Protein AF-A0A6G0Y7I6-F1 (afdb_monomer)

Structure (mmCIF, N/CA/C/O backbone):
data_AF-A0A6G0Y7I6-F1
#
_entry.id   AF-A0A6G0Y7I6-F1
#
loop_
_atom_site.group_PDB
_atom_site.id
_atom_site.type_symbol
_atom_site.label_atom_id
_atom_site.label_alt_id
_atom_site.label_comp_id
_atom_site.label_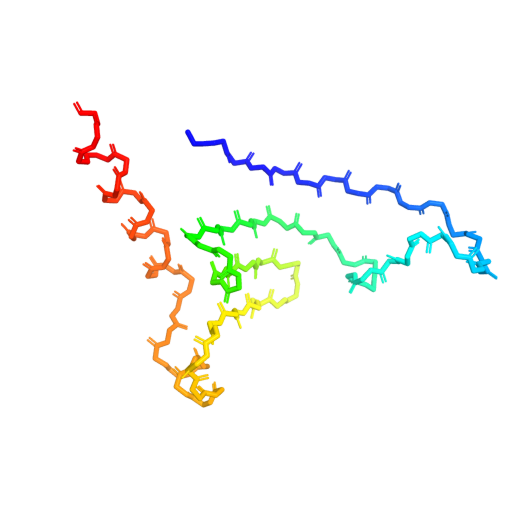asym_id
_atom_site.label_entity_id
_atom_site.label_seq_id
_atom_site.pdbx_PDB_ins_code
_atom_site.Cartn_x
_atom_site.Cartn_y
_atom_site.Cartn_z
_atom_site.occupancy
_atom_site.B_iso_or_equiv
_atom_site.auth_seq_id
_atom_site.auth_comp_id
_atom_site.auth_asym_id
_atom_site.auth_atom_id
_atom_site.pdbx_PDB_model_num
ATOM 1 N N . ILE A 1 1 ? 16.754 2.765 -1.755 1.00 42.81 1 ILE A N 1
ATOM 2 C CA . ILE A 1 1 ? 15.301 2.549 -1.540 1.00 42.81 1 ILE A CA 1
ATOM 3 C C . ILE A 1 1 ? 15.116 2.148 -0.091 1.00 42.81 1 ILE A C 1
ATOM 5 O O . ILE A 1 1 ? 15.639 1.125 0.325 1.00 42.81 1 ILE A O 1
ATOM 9 N N . ARG A 1 2 ? 14.557 3.052 0.715 1.00 33.84 2 ARG A N 1
ATOM 10 C CA . ARG A 1 2 ? 14.482 2.892 2.170 1.00 33.84 2 ARG A CA 1
ATOM 11 C C . ARG A 1 2 ? 13.211 2.121 2.510 1.00 33.84 2 ARG A C 1
ATOM 13 O O . ARG A 1 2 ? 12.150 2.445 1.988 1.00 33.84 2 ARG A O 1
ATOM 20 N N . LYS A 1 3 ? 13.326 1.120 3.380 1.00 37.78 3 LYS A N 1
ATOM 21 C CA . LYS A 1 3 ? 12.195 0.553 4.115 1.00 37.78 3 LYS A CA 1
ATOM 22 C C . LYS A 1 3 ? 11.661 1.692 4.987 1.00 37.78 3 LYS A C 1
ATOM 24 O O . LYS A 1 3 ? 12.309 2.085 5.950 1.00 37.78 3 LYS A O 1
ATOM 29 N N . ILE A 1 4 ? 10.589 2.343 4.543 1.00 46.19 4 ILE A N 1
ATOM 30 C CA . ILE A 1 4 ? 9.993 3.463 5.272 1.00 46.19 4 ILE A CA 1
ATOM 31 C C . ILE A 1 4 ? 9.057 2.839 6.305 1.00 46.19 4 ILE A C 1
ATOM 33 O O . ILE A 1 4 ? 7.904 2.541 6.008 1.00 46.19 4 ILE A O 1
ATOM 37 N N . THR A 1 5 ? 9.576 2.604 7.508 1.00 40.16 5 THR A N 1
ATOM 38 C CA . THR A 1 5 ? 8.743 2.332 8.681 1.00 40.16 5 THR A CA 1
ATOM 39 C C . THR A 1 5 ? 8.092 3.653 9.074 1.00 40.16 5 THR A C 1
ATOM 41 O O . THR A 1 5 ? 8.721 4.506 9.697 1.00 40.16 5 THR A O 1
ATOM 44 N N . ILE A 1 6 ? 6.856 3.871 8.632 1.00 50.72 6 ILE A N 1
ATOM 45 C CA . ILE A 1 6 ? 6.083 5.051 9.013 1.00 50.72 6 ILE A CA 1
ATOM 46 C C . ILE A 1 6 ? 5.431 4.746 10.366 1.00 50.72 6 ILE A C 1
ATOM 48 O O . ILE A 1 6 ? 4.386 4.106 10.421 1.00 50.72 6 ILE A O 1
ATOM 52 N N . VAL A 1 7 ? 6.049 5.194 11.462 1.00 46.00 7 VAL A N 1
ATOM 53 C CA . VAL A 1 7 ? 5.379 5.262 12.770 1.00 46.00 7 VAL A CA 1
ATOM 54 C C . VAL A 1 7 ? 4.635 6.592 12.814 1.00 46.00 7 VAL A C 1
ATOM 56 O O . VAL A 1 7 ? 5.214 7.634 13.107 1.00 46.00 7 VAL A O 1
ATOM 59 N N . ILE A 1 8 ? 3.360 6.573 12.437 1.00 51.44 8 ILE A N 1
ATOM 60 C CA . ILE A 1 8 ? 2.476 7.727 12.580 1.00 51.44 8 ILE A CA 1
ATOM 61 C C . ILE A 1 8 ? 1.881 7.684 13.996 1.00 51.44 8 ILE A C 1
ATOM 63 O O . ILE A 1 8 ? 1.124 6.779 14.330 1.00 51.44 8 ILE A O 1
ATOM 67 N N . VAL A 1 9 ? 2.246 8.658 14.833 1.00 46.97 9 VAL A N 1
ATOM 68 C CA . VAL A 1 9 ? 1.584 8.935 16.117 1.00 46.97 9 VAL A CA 1
ATOM 69 C C . VAL A 1 9 ? 0.647 10.115 15.878 1.00 46.97 9 VAL A C 1
ATOM 71 O O . VAL A 1 9 ? 1.115 11.232 15.663 1.00 46.97 9 VAL A O 1
ATOM 74 N N . ILE A 1 10 ? -0.666 9.874 15.851 1.00 55.84 10 ILE A N 1
ATOM 75 C CA . ILE A 1 10 ? -1.676 10.922 15.629 1.00 55.84 10 ILE A CA 1
ATOM 76 C C . ILE A 1 10 ? -2.332 11.236 16.965 1.00 55.84 10 ILE A C 1
ATOM 78 O O . ILE A 1 10 ? -2.845 10.348 17.640 1.00 55.84 10 ILE A O 1
ATOM 82 N N . VAL A 1 11 ? -2.318 12.511 17.340 1.00 52.75 11 VAL A N 1
ATOM 83 C CA . VAL A 1 11 ? -3.094 13.036 18.464 1.00 52.75 11 VAL A CA 1
ATOM 84 C C . VAL A 1 11 ? -4.433 13.497 17.897 1.00 52.75 11 VAL A C 1
ATOM 86 O O . VAL A 1 11 ? -4.487 14.472 17.146 1.00 52.75 11 VAL A O 1
ATOM 89 N N . GLU A 1 12 ? -5.512 12.777 18.202 1.00 58.31 12 GLU A N 1
ATOM 90 C CA . GLU A 1 12 ? -6.841 13.105 17.684 1.00 58.31 12 GLU A CA 1
ATOM 91 C C . GLU A 1 12 ? -7.389 14.395 18.314 1.00 58.31 12 GLU A C 1
ATOM 93 O O . GLU A 1 12 ? -7.610 14.491 19.521 1.00 58.31 12 GLU A O 1
ATOM 98 N N . LYS A 1 13 ? -7.694 15.382 17.468 1.00 56.84 13 LYS A N 1
ATOM 99 C CA . LYS A 1 13 ? -8.752 16.363 17.726 1.00 56.84 13 LYS A CA 1
ATOM 100 C C . LYS A 1 13 ? -9.733 16.256 16.567 1.00 56.84 13 LYS A C 1
ATOM 102 O O . LYS A 1 13 ? -9.341 16.428 15.416 1.00 56.84 13 LYS A O 1
ATOM 107 N N . ASN A 1 14 ? -10.999 15.955 16.859 1.00 65.94 14 ASN A N 1
ATOM 108 C CA . ASN A 1 14 ? -12.088 15.886 15.877 1.00 65.94 14 ASN A CA 1
ATOM 109 C C . ASN A 1 14 ? -12.450 17.293 15.364 1.00 65.94 14 ASN A C 1
ATOM 111 O O . ASN A 1 14 ? -13.539 17.803 15.615 1.00 65.94 14 ASN A O 1
ATOM 115 N N . GLN A 1 15 ? -11.511 17.943 14.680 1.00 78.88 15 GLN A N 1
ATOM 116 C CA . GLN A 1 15 ? -11.648 19.279 14.114 1.00 78.88 15 GLN A CA 1
ATOM 117 C C . GLN A 1 15 ? -11.449 19.245 12.594 1.00 78.88 15 GLN A C 1
ATOM 119 O O . GLN A 1 15 ? -10.618 18.486 12.085 1.00 78.88 15 GLN A O 1
ATOM 124 N N . PRO A 1 16 ? -12.201 20.065 11.842 1.00 77.12 16 PRO A N 1
ATOM 125 C CA . PRO A 1 16 ? -11.962 20.234 10.416 1.00 77.12 16 PRO A CA 1
ATOM 126 C C . PRO A 1 16 ? -10.552 20.798 10.185 1.00 77.12 16 PRO A C 1
ATOM 128 O O . PRO A 1 16 ? -10.134 21.736 10.856 1.00 77.12 16 PRO A O 1
ATOM 131 N N . GLY A 1 17 ? -9.815 20.211 9.239 1.00 77.38 17 GLY A N 1
ATOM 132 C CA . GLY A 1 17 ? -8.423 20.572 8.941 1.00 77.38 17 GLY A CA 1
ATOM 133 C C . GLY A 1 17 ? -7.367 19.706 9.641 1.00 77.38 17 GLY A C 1
ATOM 134 O O . GLY A 1 17 ? -6.198 19.780 9.272 1.00 77.38 17 GLY A O 1
ATOM 135 N N . CYS A 1 18 ? -7.756 18.848 10.590 1.00 77.38 18 CYS A N 1
ATOM 136 C CA . CYS A 1 18 ? -6.857 17.864 11.196 1.00 77.38 18 CYS A CA 1
ATOM 137 C C . CYS A 1 18 ? -6.822 16.554 10.390 1.00 77.38 18 CYS A C 1
ATOM 139 O O . CYS A 1 18 ? -7.828 16.132 9.811 1.00 77.38 18 CYS A O 1
ATOM 141 N N . PHE A 1 19 ? -5.664 15.888 10.374 1.00 74.75 19 PHE A N 1
ATOM 142 C CA . PHE A 1 19 ? -5.532 14.553 9.793 1.00 74.75 19 PHE A CA 1
ATOM 143 C C . PHE A 1 19 ? -6.203 13.520 10.695 1.00 74.75 19 PHE A C 1
ATOM 145 O O . PHE A 1 19 ? -5.988 13.507 11.906 1.00 74.75 19 PHE A O 1
ATOM 152 N N . LYS A 1 20 ? -7.010 12.652 10.088 1.00 75.44 20 LYS A N 1
ATOM 153 C CA . LYS A 1 20 ? -7.598 11.502 10.773 1.00 75.44 20 LYS A CA 1
ATOM 154 C C . LYS A 1 20 ? -6.627 10.331 10.771 1.00 75.44 20 LYS A C 1
ATOM 156 O O . LYS A 1 20 ? -5.799 10.210 9.868 1.00 75.44 20 LYS A O 1
ATOM 161 N N . ASP A 1 21 ? -6.800 9.439 11.737 1.00 76.12 21 ASP A N 1
ATOM 162 C CA . ASP A 1 21 ? -6.200 8.114 11.676 1.00 76.12 21 ASP A CA 1
ATOM 163 C C . ASP A 1 21 ? -6.888 7.262 10.601 1.00 76.12 21 ASP A C 1
ATOM 165 O O . ASP A 1 21 ? -8.014 6.791 10.763 1.00 76.12 21 ASP A O 1
ATOM 169 N N . GLU A 1 22 ? -6.216 7.094 9.459 1.00 77.19 22 GLU A N 1
ATOM 170 C CA . GLU A 1 22 ? -6.734 6.305 8.335 1.00 77.19 22 GLU A CA 1
ATOM 171 C C . GLU A 1 22 ? -6.584 4.792 8.539 1.00 77.19 22 GLU A C 1
ATOM 173 O O . GLU A 1 22 ? -7.291 4.015 7.890 1.00 77.19 22 GLU A O 1
ATOM 178 N N . LEU A 1 23 ? -5.688 4.361 9.431 1.00 76.25 23 LEU A N 1
ATOM 179 C CA . LEU A 1 23 ? -5.378 2.947 9.646 1.00 76.25 23 LEU A CA 1
ATOM 180 C C . LEU A 1 23 ? -6.153 2.349 10.822 1.00 76.25 23 LEU A C 1
ATOM 182 O O . LEU A 1 23 ? -5.915 1.197 11.170 1.00 76.25 23 LEU A O 1
ATOM 186 N N . LYS A 1 24 ? -7.111 3.087 11.405 1.00 76.81 24 LYS A N 1
ATOM 187 C CA . LYS A 1 24 ? -7.941 2.629 12.536 1.00 76.81 24 LYS A CA 1
ATOM 188 C C . LYS A 1 24 ? -7.086 2.079 13.685 1.00 76.81 24 LYS A C 1
ATOM 190 O O . LYS A 1 24 ? -7.373 1.009 14.225 1.00 76.81 24 LYS A O 1
ATOM 195 N N . SER A 1 25 ? -6.010 2.792 14.005 1.00 75.50 25 SER A N 1
ATOM 196 C CA . SER A 1 25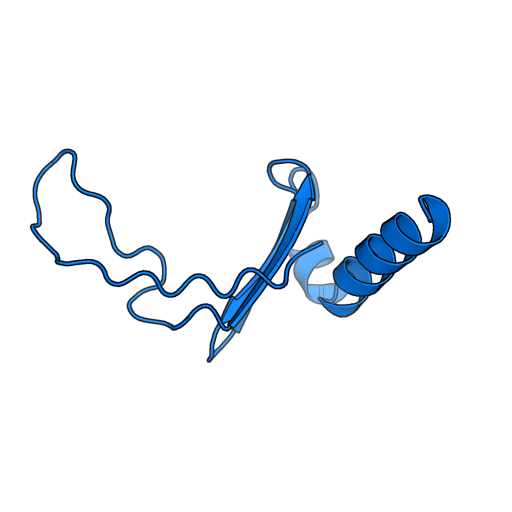 ? -5.029 2.433 15.030 1.00 75.50 25 SER A CA 1
ATOM 197 C C . SER A 1 25 ? -4.260 1.139 14.746 1.00 75.50 25 SER A C 1
ATOM 199 O O . SER A 1 25 ? -3.697 0.526 15.653 1.00 75.50 25 SER A O 1
ATOM 201 N N . GLU A 1 26 ? -4.203 0.713 13.482 1.00 80.31 26 GLU A N 1
ATOM 202 C CA . GLU A 1 26 ? -3.322 -0.363 13.048 1.00 80.31 26 GLU A CA 1
ATOM 203 C C . GLU A 1 26 ? -1.948 0.159 12.645 1.00 80.31 26 GLU A C 1
ATOM 205 O O . GLU A 1 26 ? -1.794 1.152 11.935 1.00 80.31 26 GLU A O 1
ATOM 210 N N . ILE A 1 27 ? -0.925 -0.577 13.068 1.00 81.62 27 ILE A N 1
ATOM 211 C CA . ILE A 1 27 ? 0.459 -0.263 12.742 1.00 81.62 27 ILE A CA 1
ATOM 212 C C . ILE A 1 27 ? 0.734 -0.680 11.294 1.00 81.62 27 ILE A C 1
ATOM 214 O O . ILE A 1 27 ? 0.549 -1.842 10.917 1.00 81.62 27 ILE A O 1
ATOM 218 N N . LEU A 1 28 ? 1.211 0.275 10.493 1.00 82.88 28 LEU A N 1
ATOM 219 C CA . LEU A 1 28 ? 1.736 0.030 9.155 1.00 82.88 28 LEU A CA 1
ATOM 220 C C . LEU A 1 28 ? 3.122 -0.613 9.267 1.00 82.88 28 LEU A C 1
ATOM 222 O O . LEU A 1 28 ? 4.076 0.032 9.698 1.00 82.88 28 LEU A O 1
ATOM 226 N N . LEU A 1 29 ? 3.242 -1.879 8.877 1.00 85.06 29 LEU A N 1
ATOM 227 C CA . LEU A 1 29 ? 4.503 -2.616 8.973 1.00 85.06 29 LEU A CA 1
ATOM 228 C C . LEU A 1 29 ? 5.388 -2.357 7.757 1.00 85.06 29 LEU A C 1
ATOM 230 O O . LEU A 1 29 ? 6.568 -2.035 7.883 1.00 85.06 29 LEU A O 1
ATOM 234 N N . GLU A 1 30 ? 4.813 -2.514 6.566 1.00 85.06 30 GLU A N 1
ATOM 235 C CA . GLU A 1 30 ? 5.552 -2.421 5.312 1.00 85.06 30 GLU A CA 1
ATOM 236 C C . GLU A 1 30 ? 4.734 -1.678 4.265 1.00 85.06 30 GLU A C 1
ATOM 238 O O . GLU A 1 30 ? 3.539 -1.921 4.093 1.00 85.06 30 GLU A O 1
ATOM 243 N N . PHE A 1 31 ? 5.394 -0.776 3.543 1.00 86.31 31 PHE A N 1
ATOM 244 C CA . PHE A 1 31 ? 4.784 0.035 2.500 1.00 86.31 31 PHE A CA 1
ATOM 245 C C . PHE A 1 31 ? 5.649 -0.001 1.241 1.00 86.31 31 PHE A C 1
ATOM 247 O O . PHE A 1 31 ? 6.832 0.339 1.280 1.00 86.31 31 PHE A O 1
ATOM 254 N N . ILE A 1 32 ? 5.054 -0.409 0.120 1.00 87.94 32 ILE A N 1
ATOM 255 C CA . ILE A 1 32 ? 5.708 -0.485 -1.186 1.00 87.94 32 ILE A CA 1
ATOM 256 C C . ILE A 1 32 ? 4.943 0.384 -2.177 1.00 87.94 32 ILE A C 1
ATOM 258 O O . ILE A 1 32 ? 3.735 0.228 -2.375 1.00 87.94 32 ILE A O 1
ATOM 262 N N . THR A 1 33 ? 5.665 1.262 -2.866 1.00 88.69 33 THR A N 1
ATOM 263 C CA . THR A 1 33 ? 5.116 2.104 -3.929 1.00 88.69 33 THR A CA 1
ATOM 264 C C . THR A 1 33 ? 5.919 1.937 -5.203 1.00 88.69 33 THR A C 1
ATOM 266 O O . THR A 1 33 ? 7.145 1.910 -5.190 1.00 88.69 33 THR A O 1
ATOM 269 N N . LEU A 1 34 ? 5.205 1.810 -6.320 1.00 86.94 34 LEU A N 1
ATOM 270 C CA . LEU A 1 34 ? 5.816 1.773 -7.652 1.00 86.94 34 LEU A CA 1
ATOM 271 C C . LEU A 1 34 ? 5.469 3.037 -8.449 1.00 86.94 34 LEU A C 1
ATOM 273 O O . LEU A 1 34 ? 6.277 3.526 -9.229 1.00 86.94 34 LEU A O 1
ATOM 277 N N . ARG A 1 35 ? 4.249 3.563 -8.272 1.00 86.56 35 ARG A N 1
ATOM 278 C CA . ARG A 1 35 ? 3.720 4.738 -8.986 1.00 86.56 35 ARG A CA 1
ATOM 279 C C . ARG A 1 35 ? 2.587 5.380 -8.168 1.00 86.56 35 ARG A C 1
ATOM 281 O O . ARG A 1 35 ? 1.952 4.679 -7.374 1.00 86.56 35 ARG A O 1
ATOM 288 N N . PRO A 1 36 ? 2.238 6.667 -8.377 1.00 88.62 36 PRO A N 1
ATOM 289 C CA . PRO A 1 36 ? 0.989 7.224 -7.864 1.00 88.62 36 PRO A CA 1
ATOM 290 C C . PRO A 1 36 ? -0.217 6.308 -8.117 1.00 88.62 36 PRO A C 1
ATOM 292 O O . PRO A 1 36 ? -0.467 5.885 -9.247 1.00 88.62 36 PRO A O 1
ATOM 295 N N . LYS A 1 37 ? -0.978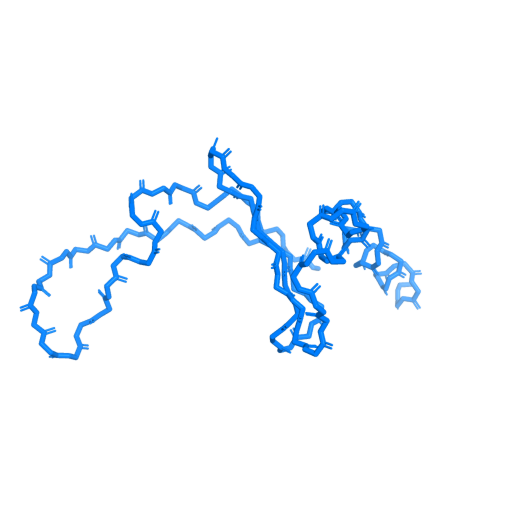 6.017 -7.054 1.00 86.19 37 LYS A N 1
ATOM 296 C CA . LYS A 1 37 ? -2.157 5.125 -7.070 1.00 86.19 37 LYS A CA 1
ATOM 297 C C . LYS A 1 37 ? -1.848 3.662 -7.464 1.00 86.19 37 LYS A C 1
ATOM 299 O O . LYS A 1 37 ? -2.768 2.928 -7.839 1.00 86.19 37 LYS A O 1
ATOM 304 N N . LEU A 1 38 ? -0.582 3.246 -7.349 1.00 89.88 38 LEU A N 1
ATOM 305 C CA . LEU A 1 38 ? -0.108 1.866 -7.454 1.00 89.88 38 LEU A CA 1
ATOM 306 C C . LEU A 1 38 ? 0.830 1.554 -6.279 1.00 89.88 38 LEU A C 1
ATOM 308 O O . LEU A 1 38 ? 2.030 1.846 -6.317 1.00 89.88 38 LEU A O 1
ATOM 312 N N . TYR A 1 39 ? 0.257 0.977 -5.234 1.00 90.56 39 TYR A N 1
ATOM 313 C CA . TYR A 1 39 ? 0.948 0.701 -3.981 1.00 90.56 39 TYR A CA 1
ATOM 314 C C . TYR A 1 39 ? 0.375 -0.541 -3.309 1.00 90.56 39 TYR A C 1
ATOM 316 O O . TYR A 1 39 ? -0.770 -0.926 -3.560 1.00 90.56 39 TYR A O 1
ATOM 324 N N . ALA A 1 40 ? 1.172 -1.1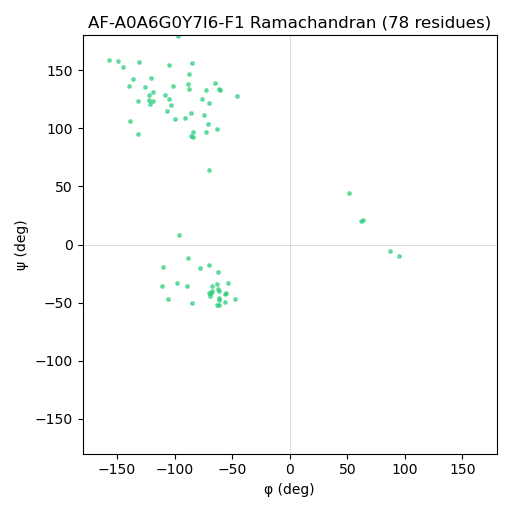53 -2.450 1.00 90.19 40 ALA A N 1
ATOM 325 C CA . ALA A 1 40 ? 0.755 -2.244 -1.591 1.00 90.19 40 ALA A CA 1
ATOM 326 C C . ALA A 1 40 ? 1.325 -2.011 -0.198 1.00 90.19 40 ALA A C 1
ATOM 328 O O . ALA A 1 40 ? 2.444 -1.510 -0.058 1.00 90.19 40 ALA A O 1
ATOM 329 N N . TYR A 1 41 ? 0.552 -2.346 0.823 1.00 89.19 41 TYR A N 1
ATOM 330 C CA . TYR A 1 41 ? 0.986 -2.195 2.196 1.00 89.19 41 TYR A CA 1
ATOM 331 C C . TYR A 1 41 ? 0.464 -3.304 3.081 1.00 89.19 41 TYR A C 1
ATOM 333 O O . TYR A 1 41 ? -0.577 -3.899 2.803 1.00 89.19 41 TYR A O 1
ATOM 341 N N . LYS A 1 42 ? 1.213 -3.571 4.142 1.00 87.69 42 LYS A N 1
ATOM 342 C CA . LYS A 1 42 ? 0.914 -4.607 5.113 1.00 87.69 42 LYS A CA 1
ATOM 343 C C . LYS A 1 42 ? 0.722 -3.960 6.474 1.00 87.69 42 LYS A C 1
ATOM 345 O O . LYS A 1 42 ? 1.603 -3.234 6.941 1.00 87.69 42 LYS A O 1
ATOM 350 N N . THR A 1 43 ? -0.431 -4.198 7.079 1.00 87.06 43 THR A N 1
ATOM 351 C CA . THR A 1 43 ? -0.685 -3.887 8.486 1.00 87.06 43 THR A CA 1
ATOM 352 C C . THR A 1 43 ? -0.478 -5.146 9.321 1.00 87.06 43 THR A C 1
ATOM 354 O O . THR A 1 43 ? -0.139 -6.211 8.798 1.00 87.06 43 THR A O 1
ATOM 357 N N . ASN A 1 44 ? -0.663 -5.039 10.635 1.00 83.69 44 ASN A N 1
ATOM 358 C CA . ASN A 1 44 ? -0.610 -6.205 11.513 1.00 83.69 44 ASN A CA 1
ATOM 359 C C . ASN A 1 44 ? -1.696 -7.254 11.192 1.00 83.69 44 ASN A C 1
ATOM 361 O O . ASN A 1 44 ? -1.528 -8.425 11.517 1.00 83.69 44 ASN A O 1
ATOM 365 N N . LYS A 1 45 ? -2.807 -6.846 10.563 1.00 84.62 45 LYS A N 1
ATOM 366 C CA . LYS A 1 45 ? -3.934 -7.738 10.264 1.00 84.62 45 LYS A CA 1
ATOM 367 C C . LYS A 1 45 ? -4.018 -8.108 8.792 1.00 84.62 45 LYS A C 1
ATOM 369 O O . LYS A 1 45 ? -4.148 -9.285 8.474 1.00 84.62 45 LYS A O 1
ATOM 374 N N . ASP A 1 46 ? -3.904 -7.117 7.912 1.00 87.44 46 ASP A N 1
ATOM 375 C CA . ASP A 1 46 ? -4.271 -7.272 6.510 1.00 87.44 46 ASP A CA 1
ATOM 376 C C . ASP A 1 46 ? -3.191 -6.772 5.547 1.00 87.44 46 ASP A C 1
ATOM 378 O O . ASP A 1 46 ? -2.364 -5.906 5.844 1.00 87.44 46 ASP A O 1
ATOM 382 N N . GLU A 1 47 ? -3.238 -7.308 4.330 1.00 89.31 47 GLU A N 1
ATOM 383 C CA . GLU A 1 47 ? -2.504 -6.783 3.186 1.00 89.31 47 GLU A CA 1
ATOM 384 C C . GLU A 1 47 ? -3.463 -6.014 2.275 1.00 89.31 47 GLU A C 1
ATOM 386 O O . GLU A 1 47 ? -4.404 -6.573 1.703 1.00 89.31 47 GLU A O 1
ATOM 391 N N . VAL A 1 48 ? -3.188 -4.729 2.073 1.00 89.25 48 VAL A N 1
ATOM 392 C CA . VAL A 1 48 ? -3.984 -3.871 1.200 1.00 89.25 48 VAL A CA 1
ATOM 393 C C . VAL A 1 48 ? -3.208 -3.560 -0.067 1.00 89.25 48 VAL A C 1
ATOM 395 O O . VAL A 1 48 ? -2.078 -3.075 -0.050 1.00 89.25 48 VAL A O 1
ATOM 398 N N . LYS A 1 49 ? -3.868 -3.788 -1.201 1.00 91.75 49 LYS A N 1
ATOM 399 C CA . LYS A 1 49 ? -3.315 -3.564 -2.536 1.00 91.75 49 LYS A CA 1
ATOM 400 C C . LYS A 1 49 ? -4.140 -2.533 -3.285 1.00 91.75 49 LYS A C 1
ATOM 402 O O . LYS A 1 49 ? -5.365 -2.635 -3.388 1.00 91.75 49 LYS A O 1
ATOM 407 N N . LYS A 1 50 ? -3.460 -1.554 -3.874 1.00 91.12 50 LYS A N 1
ATOM 408 C CA . LYS A 1 50 ? -4.060 -0.540 -4.735 1.00 91.12 50 LYS A CA 1
ATOM 409 C C . LYS A 1 50 ? -3.404 -0.568 -6.104 1.00 91.12 50 LYS A C 1
ATOM 411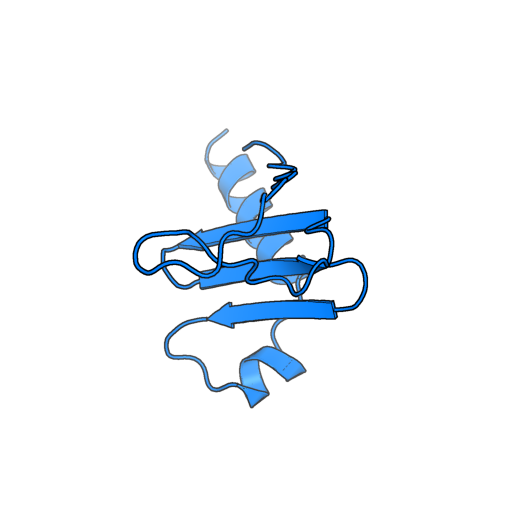 O O . LYS A 1 50 ? -2.200 -0.381 -6.237 1.00 91.12 50 LYS A O 1
ATOM 416 N N . ALA A 1 51 ? -4.228 -0.731 -7.132 1.00 92.38 51 ALA A N 1
ATOM 417 C CA . ALA A 1 51 ? -3.832 -0.564 -8.521 1.00 92.38 51 ALA A CA 1
ATOM 418 C C . ALA A 1 51 ? -4.950 0.166 -9.271 1.00 92.38 51 ALA A C 1
ATOM 420 O O . ALA A 1 51 ? -6.018 -0.396 -9.526 1.00 92.38 51 ALA A O 1
ATOM 421 N N . LYS A 1 52 ? -4.740 1.447 -9.591 1.00 91.94 52 LYS A N 1
ATOM 422 C CA . LYS A 1 52 ? -5.713 2.214 -10.382 1.00 91.94 52 LYS A CA 1
ATOM 423 C C . LYS A 1 52 ? -5.902 1.564 -11.759 1.00 91.94 52 LYS A C 1
ATOM 425 O O . LYS A 1 52 ? -4.925 1.273 -12.436 1.00 91.94 52 LYS A O 1
ATOM 430 N N . GLY A 1 53 ? -7.157 1.395 -12.177 1.00 91.25 53 GLY A N 1
ATOM 431 C CA . GLY A 1 53 ? -7.514 0.839 -13.489 1.00 91.25 53 GLY A CA 1
ATOM 432 C C . GLY A 1 53 ? -7.606 -0.689 -13.532 1.00 91.25 53 GLY A C 1
ATOM 433 O O . GLY A 1 53 ? -8.044 -1.234 -14.538 1.00 91.25 53 GLY A O 1
ATOM 434 N N . VAL A 1 54 ? -7.260 -1.383 -12.444 1.00 91.62 54 VAL A N 1
ATOM 435 C CA . VAL A 1 54 ? -7.390 -2.842 -12.343 1.00 91.62 54 VAL A CA 1
ATOM 436 C C . VAL A 1 54 ? -8.639 -3.191 -11.535 1.00 91.62 54 VAL A C 1
ATOM 438 O O . VAL A 1 54 ? -8.920 -2.582 -10.500 1.00 91.62 54 VAL A O 1
ATOM 441 N N . LYS A 1 55 ? -9.412 -4.176 -12.006 1.00 94.31 55 LYS A N 1
ATOM 442 C CA . LYS A 1 55 ? -10.607 -4.651 -11.296 1.00 94.31 55 LYS A CA 1
ATOM 443 C C . LYS A 1 55 ? -10.215 -5.282 -9.955 1.00 94.31 55 LYS A C 1
ATOM 445 O O . LYS A 1 55 ? -9.254 -6.043 -9.884 1.00 94.31 55 LYS A O 1
ATOM 450 N N . LYS A 1 56 ? -10.994 -5.020 -8.899 1.00 89.94 56 LYS A N 1
ATOM 451 C CA . LYS A 1 56 ? -10.694 -5.476 -7.525 1.00 89.94 56 LYS A CA 1
ATOM 452 C C . LYS A 1 56 ? -10.492 -6.993 -7.412 1.00 89.94 56 LYS A C 1
ATOM 454 O O . LYS A 1 56 ? -9.552 -7.413 -6.751 1.00 89.94 56 LYS A O 1
ATOM 459 N N . TYR A 1 57 ? -11.306 -7.807 -8.090 1.00 91.94 57 TYR A N 1
ATOM 460 C CA . TYR A 1 57 ? -11.155 -9.271 -8.043 1.00 91.94 57 TYR A CA 1
ATOM 461 C C . TYR A 1 57 ? -9.813 -9.740 -8.625 1.00 91.94 57 TYR A C 1
ATOM 463 O O . TYR A 1 57 ? -9.211 -10.679 -8.116 1.00 91.94 57 TYR A O 1
ATOM 471 N N . VAL A 1 58 ? -9.303 -9.051 -9.653 1.00 91.25 58 VAL A N 1
ATOM 472 C CA . VAL A 1 58 ? -7.987 -9.345 -10.236 1.00 91.25 58 VAL A CA 1
ATOM 473 C C . VAL A 1 58 ? -6.892 -8.995 -9.234 1.00 91.25 58 VAL A C 1
ATOM 475 O O . VAL A 1 58 ? -5.952 -9.762 -9.059 1.00 91.25 58 VAL A O 1
ATOM 478 N N . ILE A 1 59 ? -7.030 -7.862 -8.540 1.00 90.50 59 ILE A N 1
ATOM 479 C CA . ILE A 1 59 ? -6.080 -7.440 -7.503 1.00 90.50 59 ILE A CA 1
ATOM 480 C C . ILE A 1 59 ? -6.036 -8.465 -6.365 1.00 90.50 59 ILE A C 1
ATOM 482 O O . ILE A 1 59 ? -4.952 -8.861 -5.943 1.00 90.50 59 ILE A O 1
ATOM 486 N N . ASN A 1 60 ? -7.195 -8.924 -5.896 1.00 88.31 60 ASN A N 1
ATOM 487 C CA . ASN A 1 60 ? -7.264 -9.850 -4.770 1.00 88.31 60 ASN A CA 1
ATOM 488 C C . ASN A 1 60 ? -6.743 -11.247 -5.133 1.00 88.31 60 ASN A C 1
ATOM 490 O O . ASN A 1 60 ? -5.984 -11.814 -4.350 1.00 88.31 60 ASN A O 1
ATOM 494 N N . ASN A 1 61 ? -7.076 -11.761 -6.323 1.00 89.56 61 ASN A N 1
ATOM 495 C CA . ASN A 1 61 ? -6.756 -13.141 -6.700 1.00 89.56 61 ASN A CA 1
ATOM 496 C C . ASN A 1 61 ? -5.382 -13.293 -7.373 1.00 89.56 61 ASN A C 1
ATOM 498 O O . ASN A 1 61 ? -4.709 -14.299 -7.168 1.00 89.56 61 ASN A O 1
ATOM 502 N N . HIS A 1 62 ? -4.951 -12.321 -8.186 1.00 86.56 62 HIS A N 1
ATOM 503 C CA . HIS A 1 62 ? -3.757 -12.467 -9.034 1.00 86.56 62 HIS A CA 1
ATOM 504 C C . HIS A 1 62 ? -2.565 -11.612 -8.608 1.00 86.56 62 HIS A C 1
ATOM 506 O O . HIS A 1 62 ? -1.438 -11.880 -9.035 1.00 86.56 62 HIS A O 1
ATOM 512 N N . ILE A 1 63 ? -2.776 -10.562 -7.814 1.00 86.38 63 ILE A N 1
ATOM 513 C CA . ILE A 1 63 ? -1.701 -9.652 -7.420 1.00 86.38 63 ILE A CA 1
ATOM 514 C C . ILE A 1 63 ? -1.362 -9.913 -5.953 1.00 86.38 63 ILE A C 1
ATOM 516 O O . ILE A 1 63 ? -2.182 -9.687 -5.071 1.00 86.38 63 ILE A O 1
ATOM 520 N N . LYS A 1 64 ? -0.147 -10.401 -5.695 1.00 87.94 64 LYS A N 1
ATOM 521 C CA . LYS A 1 64 ? 0.402 -10.626 -4.347 1.00 87.94 64 LYS A CA 1
ATOM 522 C C . LYS A 1 64 ? 1.436 -9.555 -4.001 1.00 87.94 64 LYS A C 1
ATOM 524 O O . LYS A 1 64 ? 2.076 -9.032 -4.919 1.00 87.94 64 LYS A O 1
ATOM 529 N N . PHE A 1 65 ? 1.641 -9.295 -2.710 1.00 86.69 65 PHE A N 1
ATOM 530 C CA . PHE A 1 65 ? 2.680 -8.391 -2.205 1.00 86.69 65 PHE A CA 1
ATOM 531 C C . PHE A 1 65 ? 4.056 -8.650 -2.828 1.00 86.69 65 PHE A C 1
ATOM 533 O O . PHE A 1 65 ? 4.681 -7.734 -3.359 1.00 86.69 65 PHE A O 1
ATOM 540 N N . ASP A 1 66 ? 4.473 -9.917 -2.878 1.00 87.56 66 ASP A N 1
ATOM 541 C CA . ASP A 1 66 ? 5.759 -10.348 -3.442 1.00 87.56 66 ASP A CA 1
ATOM 542 C C . ASP A 1 66 ? 5.989 -9.864 -4.869 1.00 87.56 66 ASP A C 1
ATOM 544 O O . ASP A 1 66 ? 7.110 -9.556 -5.261 1.00 87.56 66 ASP A O 1
ATOM 548 N N . LYS A 1 67 ? 4.927 -9.743 -5.670 1.00 86.75 67 LYS A N 1
ATOM 549 C CA . LYS A 1 67 ? 5.051 -9.258 -7.045 1.00 86.75 67 LYS A CA 1
ATOM 550 C C . LYS A 1 67 ? 5.465 -7.786 -7.083 1.00 86.75 67 LYS A C 1
ATOM 552 O O . LYS A 1 67 ? 6.224 -7.398 -7.972 1.00 86.75 67 LYS A O 1
ATOM 557 N N . TYR A 1 68 ? 4.992 -6.982 -6.129 1.00 87.50 68 TYR A N 1
ATOM 558 C CA . TYR A 1 68 ?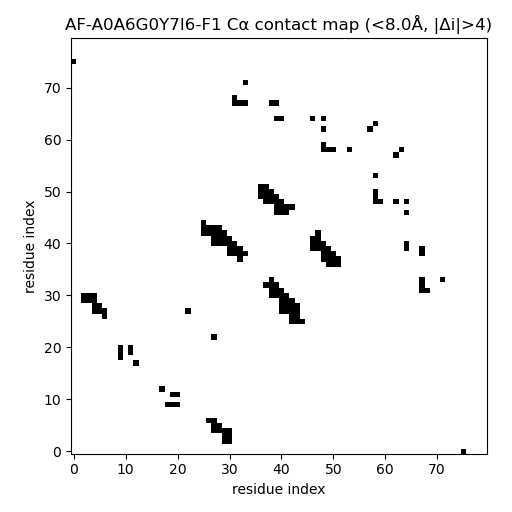 5.430 -5.597 -5.966 1.00 87.50 68 TYR A CA 1
ATOM 559 C C . TYR A 1 68 ? 6.878 -5.533 -5.485 1.00 87.50 68 TYR A C 1
ATOM 561 O O . TYR A 1 68 ? 7.657 -4.768 -6.051 1.00 87.50 68 TYR A O 1
ATOM 569 N N . LEU A 1 69 ? 7.248 -6.368 -4.509 1.00 88.06 69 LEU A N 1
ATOM 570 C CA . LEU A 1 69 ? 8.612 -6.437 -3.986 1.00 88.06 69 LEU A CA 1
ATOM 571 C C . LEU A 1 69 ? 9.612 -6.849 -5.073 1.00 88.06 69 LEU A C 1
ATOM 573 O O . LEU A 1 69 ? 10.609 -6.167 -5.282 1.00 88.06 69 LEU A O 1
ATOM 577 N N . ASN A 1 70 ? 9.301 -7.896 -5.837 1.00 89.75 70 ASN A N 1
ATOM 578 C CA . ASN A 1 70 ? 10.131 -8.370 -6.942 1.00 89.75 70 ASN A CA 1
ATOM 579 C C . ASN A 1 70 ? 10.293 -7.306 -8.029 1.00 89.75 70 ASN A C 1
ATOM 581 O O . ASN A 1 70 ? 11.388 -7.131 -8.558 1.00 89.75 70 ASN A O 1
ATOM 585 N N . LYS A 1 71 ? 9.224 -6.564 -8.355 1.00 88.25 71 LYS A N 1
ATOM 586 C CA . LYS A 1 71 ? 9.314 -5.463 -9.323 1.00 88.25 71 LYS A CA 1
ATOM 587 C C . LYS A 1 71 ? 10.144 -4.298 -8.812 1.00 88.25 71 LYS A C 1
ATOM 589 O O . LYS A 1 71 ? 10.918 -3.749 -9.591 1.00 88.25 71 LYS A O 1
ATOM 594 N N . LEU A 1 72 ? 10.001 -3.951 -7.536 1.00 87.62 72 LEU A N 1
ATOM 595 C CA . LEU A 1 72 ? 10.834 -2.936 -6.910 1.00 87.62 72 LEU A CA 1
ATOM 596 C C . LEU A 1 72 ? 12.300 -3.371 -6.942 1.00 87.62 72 LEU A C 1
ATOM 598 O O . LEU A 1 72 ? 13.113 -2.631 -7.477 1.00 87.62 72 LEU A O 1
ATOM 602 N N . ASN A 1 73 ? 12.611 -4.581 -6.469 1.00 87.75 73 ASN A N 1
ATOM 603 C CA . ASN A 1 73 ? 13.960 -5.150 -6.443 1.00 87.75 73 ASN A CA 1
ATOM 604 C C . ASN A 1 73 ? 14.594 -5.179 -7.832 1.00 87.75 73 ASN A C 1
ATOM 606 O O . ASN A 1 73 ? 15.696 -4.668 -8.001 1.00 87.75 73 ASN A O 1
ATOM 610 N N . ALA A 1 74 ? 13.885 -5.697 -8.839 1.00 87.38 74 ALA A N 1
ATOM 611 C CA . ALA A 1 74 ? 14.365 -5.691 -10.216 1.00 87.38 74 ALA A CA 1
ATOM 612 C C . ALA A 1 74 ? 14.701 -4.270 -10.689 1.00 87.38 74 ALA A C 1
ATOM 614 O O . ALA A 1 74 ? 15.746 -4.068 -11.291 1.00 87.38 74 ALA A O 1
ATOM 615 N N . TYR A 1 75 ? 13.864 -3.278 -10.379 1.00 85.19 75 TYR A N 1
ATOM 616 C CA . TYR A 1 75 ? 14.154 -1.883 -10.715 1.00 85.19 75 TYR A CA 1
ATOM 617 C C . TYR A 1 75 ? 15.425 -1.366 -10.022 1.00 85.19 75 TYR A C 1
ATOM 619 O O . TYR A 1 75 ? 16.203 -0.663 -10.654 1.00 85.19 75 TYR A O 1
ATOM 627 N N . ILE A 1 76 ? 15.679 -1.754 -8.766 1.00 84.50 76 ILE A N 1
ATOM 628 C CA . ILE A 1 76 ? 16.923 -1.398 -8.057 1.00 84.50 76 ILE A CA 1
ATOM 629 C C . ILE A 1 76 ? 18.140 -2.003 -8.759 1.00 84.50 76 ILE A C 1
ATOM 631 O O . ILE A 1 76 ? 19.075 -1.280 -9.076 1.00 84.50 76 ILE A O 1
ATOM 635 N N . TYR A 1 77 ? 18.111 -3.314 -9.013 1.00 84.81 77 TYR A N 1
ATOM 636 C CA . TYR A 1 77 ? 19.227 -4.055 -9.613 1.00 84.81 77 TYR A CA 1
ATOM 637 C C . TYR A 1 77 ? 19.477 -3.723 -11.085 1.00 84.81 77 TYR A C 1
ATOM 639 O O . TYR A 1 77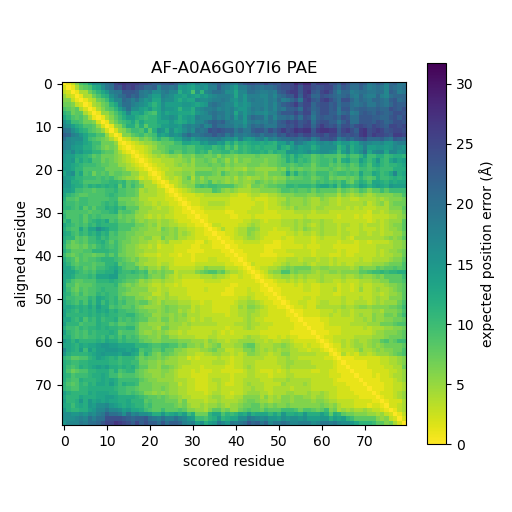 ? 20.524 -4.069 -11.599 1.00 84.81 77 TYR A O 1
ATOM 647 N N . ASN A 1 78 ? 18.511 -3.123 -11.785 1.00 79.06 78 ASN A N 1
ATOM 648 C CA . ASN A 1 78 ? 18.721 -2.631 -13.149 1.00 79.06 78 ASN A CA 1
ATOM 649 C C . ASN A 1 78 ? 19.245 -1.184 -13.178 1.00 79.06 78 ASN A C 1
ATOM 651 O O . ASN A 1 78 ? 19.603 -0.695 -14.243 1.00 79.06 78 ASN A O 1
ATOM 655 N N . ILE A 1 79 ? 19.217 -0.480 -12.043 1.00 70.06 79 ILE A N 1
ATOM 656 C CA . ILE A 1 79 ? 19.720 0.895 -11.909 1.00 70.06 79 ILE A CA 1
ATOM 657 C C . ILE A 1 79 ? 21.133 0.932 -11.331 1.00 70.06 79 ILE A C 1
ATOM 659 O O . ILE A 1 79 ? 21.883 1.852 -11.650 1.00 70.06 79 ILE A O 1
ATOM 663 N N . ILE A 1 80 ? 21.455 -0.018 -10.453 1.00 54.91 80 ILE A N 1
ATOM 664 C CA . ILE A 1 80 ? 22.817 -0.281 -9.972 1.00 54.91 80 ILE A CA 1
ATOM 665 C C . ILE A 1 80 ? 23.538 -1.113 -11.027 1.00 54.91 80 ILE A C 1
ATOM 667 O O . ILE A 1 80 ? 24.693 -0.762 -11.342 1.00 54.91 80 ILE A O 1
#

Organism: Aphis craccivora (NCBI:txid307492)

Secondary structure (DSSP, 8-state):
---------------TTSPP-TTTT--EEEEEEEETTEEEEEESS-EEEEETTS-H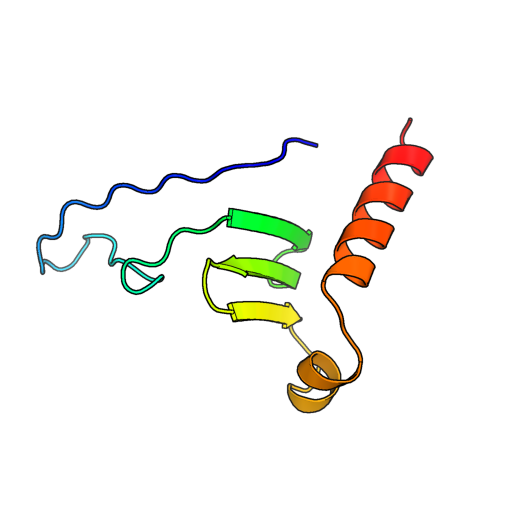HHHHHH--HHHHHHHHHHHHHTT-

pLDDT: mean 78.83, std 15.38, range [33.84, 94.31]

Mean predicted aligned error: 8.28 Å

InterPro domains:
  IPR043502 DNA/RNA polymerase superfamily [SSF566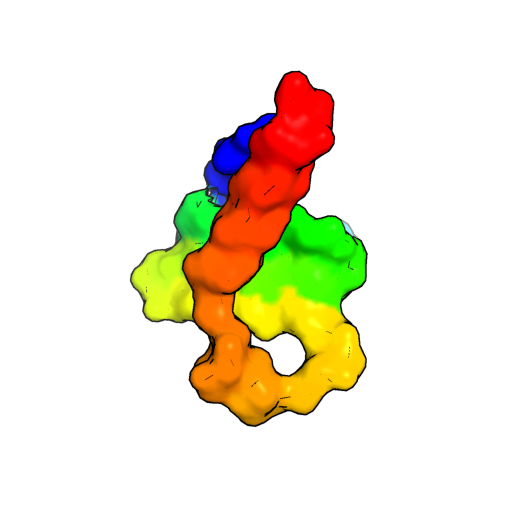72] (10-74)

Foldseek 3Di:
DDFDQDPDDADDDPDPPGDDDPPVPWGWDGKFDDDVQAIWTDTPPDIDTGDPPDDPVCCVPPNDPVVRVVVVVVVVVVVD

Solvent-accessible surface area (backbone atoms only — not comparable to full-atom values): 5303 Å² total; per-residue (Å²): 138,77,87,60,68,60,83,82,84,81,82,88,60,103,47,94,92,55,84,74,78,85,58,77,89,51,58,54,64,45,65,47,76,83,50,94,66,28,36,38,34,30,42,84,86,50,77,51,79,44,53,76,95,58,60,66,69,53,46,72,74,73,54,55,70,66,60,55,52,52,52,50,50,51,54,52,69,74,71,105

Sequence (80 aa):
IRKITIVIVIVEKNQPGCFKDELKSEILLEFITLRPKLYAYKTNKDEVKKAKGVKKYVINNHIKFDKYLNKLNAYIYNII

Radius of gyration: 14.98 Å; Cα contacts (8 Å, |Δi|>4): 86; chains: 1; bounding box: 35×34×32 Å